Protein AF-A0A497T3Z6-F1 (afdb_monomer_lite)

Structure (mmCIF, N/CA/C/O backbone):
data_AF-A0A497T3Z6-F1
#
_entry.id   AF-A0A497T3Z6-F1
#
loop_
_atom_site.group_PDB
_atom_site.id
_atom_site.type_symbol
_atom_site.label_atom_id
_atom_site.label_alt_id
_atom_site.label_comp_id
_atom_site.label_asym_id
_atom_site.label_entity_id
_atom_site.label_seq_id
_atom_site.pdbx_PDB_ins_code
_atom_site.Cartn_x
_atom_site.Cartn_y
_atom_site.Cartn_z
_atom_site.occupancy
_atom_site.B_iso_or_equiv
_atom_site.auth_seq_id
_atom_site.auth_comp_id
_atom_site.auth_asym_id
_atom_site.auth_atom_id
_atom_site.pdbx_PDB_model_num
ATOM 1 N N . MET A 1 1 ? -15.812 16.121 23.282 1.00 60.91 1 MET A N 1
ATOM 2 C CA . MET A 1 1 ? -16.112 15.446 22.001 1.00 60.91 1 MET A CA 1
ATOM 3 C C . MET A 1 1 ? -17.119 14.336 22.270 1.00 60.91 1 MET A C 1
ATOM 5 O O . MET A 1 1 ? -16.911 13.581 23.216 1.00 60.91 1 MET A O 1
ATOM 9 N N . LYS A 1 2 ? -18.244 14.283 21.548 1.00 78.81 2 LYS A N 1
ATOM 10 C CA . LYS A 1 2 ? -19.300 13.286 21.793 1.00 78.81 2 LYS A CA 1
ATOM 11 C C . LYS A 1 2 ? -18.840 11.904 21.309 1.00 78.81 2 LYS A C 1
ATOM 13 O O . LYS A 1 2 ? -17.995 11.790 20.425 1.00 78.81 2 LYS A O 1
ATOM 18 N N . LYS A 1 3 ? -19.409 10.832 21.876 1.00 76.31 3 LYS A N 1
ATOM 19 C CA . LYS A 1 3 ? -19.101 9.438 21.485 1.00 76.31 3 LYS A CA 1
ATOM 20 C C . LYS A 1 3 ? -19.297 9.202 19.979 1.00 76.31 3 LYS A C 1
ATOM 22 O O . LYS A 1 3 ? -18.532 8.447 19.386 1.00 76.31 3 LYS A O 1
ATOM 27 N N . THR A 1 4 ? -20.281 9.871 19.383 1.00 80.00 4 THR A N 1
ATOM 28 C CA . THR A 1 4 ? -20.590 9.824 17.949 1.00 80.00 4 THR A CA 1
ATOM 29 C C . THR A 1 4 ? -19.485 10.465 17.104 1.00 80.00 4 THR A C 1
ATOM 31 O O . THR A 1 4 ? -19.036 9.857 16.139 1.00 80.00 4 THR A O 1
ATOM 34 N N . ASP A 1 5 ? -18.955 11.622 17.514 1.00 85.81 5 ASP A N 1
ATOM 35 C CA . ASP A 1 5 ? -17.855 12.317 16.821 1.00 85.81 5 ASP A CA 1
ATOM 36 C C . ASP A 1 5 ? -16.602 11.426 16.721 1.00 85.81 5 ASP A C 1
ATOM 38 O O . ASP A 1 5 ? -15.933 11.372 15.691 1.00 85.81 5 ASP A O 1
ATOM 42 N N . TRP A 1 6 ? -16.321 10.646 17.773 1.00 84.69 6 TRP A N 1
ATOM 43 C CA . TRP A 1 6 ? -15.207 9.691 17.792 1.00 84.69 6 TRP A CA 1
ATOM 44 C C . TRP A 1 6 ? -15.403 8.509 16.835 1.00 84.69 6 TRP A C 1
ATOM 46 O O . TRP A 1 6 ? -14.430 7.971 16.309 1.00 84.69 6 TRP A O 1
ATOM 56 N N . GLN A 1 7 ? -16.647 8.083 16.603 1.00 86.75 7 GLN A N 1
ATOM 57 C CA . GLN A 1 7 ? -16.948 7.034 15.625 1.00 86.75 7 GLN A CA 1
ATOM 58 C C . GLN A 1 7 ? -16.769 7.549 14.198 1.00 86.75 7 GLN A C 1
ATOM 60 O O . GLN A 1 7 ? -16.140 6.865 13.393 1.00 86.75 7 GLN A O 1
ATOM 65 N N . TYR A 1 8 ? -17.236 8.766 13.906 1.00 91.81 8 TYR A N 1
ATOM 66 C CA . TYR A 1 8 ? -17.022 9.389 12.599 1.00 91.81 8 TYR A CA 1
ATOM 67 C C . TYR A 1 8 ? -15.535 9.559 12.291 1.00 91.81 8 TYR A C 1
ATOM 69 O O . TYR A 1 8 ? -15.095 9.175 11.210 1.00 91.81 8 TYR A O 1
ATOM 77 N N . LEU A 1 9 ? -14.742 10.031 13.260 1.00 91.19 9 LEU A N 1
ATOM 78 C CA . LEU A 1 9 ? -13.296 10.169 13.085 1.00 91.19 9 LEU A CA 1
ATOM 79 C C . LEU A 1 9 ? -12.635 8.834 12.713 1.00 91.19 9 LEU A C 1
ATOM 81 O O . LEU A 1 9 ? -11.827 8.784 11.791 1.00 91.19 9 LEU A O 1
ATOM 85 N N . LYS A 1 10 ? -13.004 7.734 13.380 1.00 90.06 10 LYS A N 1
ATOM 86 C CA . LYS A 1 10 ? -12.466 6.400 13.065 1.00 90.06 10 LYS A CA 1
ATOM 87 C C . LYS A 1 10 ? -12.811 5.948 11.656 1.00 90.06 10 LYS A C 1
ATOM 89 O O . LYS A 1 10 ? -11.938 5.439 10.964 1.00 90.06 10 LYS A O 1
ATOM 94 N N . VAL A 1 11 ? -14.061 6.133 11.236 1.00 93.00 11 VAL A N 1
ATOM 95 C CA . VAL A 1 11 ? -14.496 5.772 9.880 1.00 93.00 11 VAL A CA 1
ATOM 96 C C . VAL A 1 11 ? -13.712 6.571 8.841 1.00 93.00 11 VAL A C 1
ATOM 98 O O . VAL A 1 11 ? -13.216 5.987 7.883 1.00 93.00 11 VAL A O 1
ATOM 101 N N . VAL A 1 12 ? -13.522 7.875 9.063 1.00 96.25 12 VAL A N 1
ATOM 102 C CA . VAL A 1 12 ? -12.708 8.726 8.182 1.00 96.25 12 VAL A CA 1
ATOM 103 C C . VAL A 1 12 ? -11.262 8.233 8.119 1.00 96.25 12 VAL A C 1
ATOM 105 O O . VAL A 1 12 ? -10.723 8.082 7.027 1.00 96.25 12 VAL A O 1
ATOM 108 N N . VAL A 1 13 ? -10.644 7.913 9.260 1.00 96.44 13 VAL A N 1
ATOM 109 C CA . VAL A 1 13 ? -9.273 7.376 9.294 1.00 96.44 13 VAL A CA 1
ATOM 110 C C . VAL A 1 13 ? -9.175 6.048 8.539 1.00 96.44 13 VAL A C 1
ATOM 112 O O . VAL A 1 13 ? -8.240 5.867 7.761 1.00 96.44 13 VAL A O 1
ATOM 115 N N . ILE A 1 14 ? -10.139 5.137 8.712 1.00 96.75 14 ILE A N 1
ATOM 116 C CA . ILE A 1 14 ? -10.176 3.863 7.979 1.00 96.75 14 ILE A CA 1
ATOM 117 C C . ILE A 1 14 ? -10.310 4.109 6.474 1.00 96.75 14 ILE A C 1
ATOM 119 O O . ILE A 1 14 ? -9.573 3.499 5.706 1.00 96.75 14 ILE A O 1
ATOM 123 N N . LEU A 1 15 ? -11.199 5.010 6.046 1.00 97.75 15 LEU A N 1
ATOM 124 C CA . LEU A 1 15 ? -11.374 5.351 4.631 1.00 97.75 15 LEU A CA 1
ATOM 125 C C . LEU A 1 15 ? -10.086 5.912 4.023 1.00 97.75 15 LEU A C 1
ATOM 127 O O . LEU A 1 15 ? -9.671 5.464 2.959 1.00 97.75 15 LEU A O 1
ATOM 131 N N . VAL A 1 16 ? -9.411 6.829 4.720 1.00 98.25 16 VAL A N 1
ATOM 132 C CA . VAL A 1 16 ? -8.115 7.367 4.283 1.00 98.25 16 VAL A CA 1
ATOM 133 C C . VAL A 1 16 ? -7.072 6.253 4.174 1.00 98.25 16 VAL A C 1
ATOM 135 O O . VAL A 1 16 ? -6.382 6.162 3.159 1.00 98.25 16 VAL A O 1
ATOM 138 N N . CYS A 1 17 ? -6.981 5.369 5.171 1.00 98.25 17 CYS A N 1
ATOM 139 C CA . CYS A 1 17 ? -6.051 4.241 5.128 1.00 98.25 17 CYS A CA 1
ATOM 140 C C . CYS A 1 17 ? -6.361 3.292 3.966 1.00 98.25 17 CYS A C 1
ATOM 142 O O . CYS A 1 17 ? -5.436 2.863 3.286 1.00 98.25 17 CYS A O 1
ATOM 144 N N . MET A 1 18 ? -7.635 3.001 3.694 1.00 98.06 18 MET A N 1
ATOM 145 C CA . MET A 1 18 ? -8.039 2.163 2.561 1.00 98.06 18 MET A CA 1
ATOM 146 C C . MET A 1 18 ? -7.669 2.796 1.218 1.00 98.06 18 MET A C 1
ATOM 148 O O . MET A 1 18 ? -7.135 2.109 0.351 1.00 98.06 18 MET A O 1
ATOM 152 N N . THR A 1 19 ? -7.869 4.105 1.053 1.00 98.31 19 THR A N 1
ATOM 153 C CA . THR A 1 19 ? -7.438 4.823 -0.156 1.00 98.31 19 THR A CA 1
ATOM 154 C C . THR A 1 19 ? -5.923 4.744 -0.341 1.00 98.31 19 THR A C 1
ATOM 156 O O . THR A 1 19 ? -5.454 4.457 -1.444 1.00 98.31 19 THR A O 1
ATOM 159 N N . ILE A 1 20 ? -5.143 4.945 0.729 1.00 98.44 20 ILE A N 1
ATOM 160 C CA . ILE A 1 20 ? -3.677 4.807 0.697 1.00 98.44 20 ILE A CA 1
ATOM 161 C C . ILE A 1 20 ? -3.275 3.369 0.354 1.00 98.44 20 ILE A C 1
ATOM 163 O O . ILE A 1 20 ? -2.371 3.174 -0.453 1.00 98.44 20 ILE A O 1
ATOM 167 N N . LEU A 1 21 ? -3.957 2.370 0.918 1.00 98.38 21 LEU A N 1
ATOM 168 C CA . LEU A 1 21 ? -3.693 0.957 0.660 1.00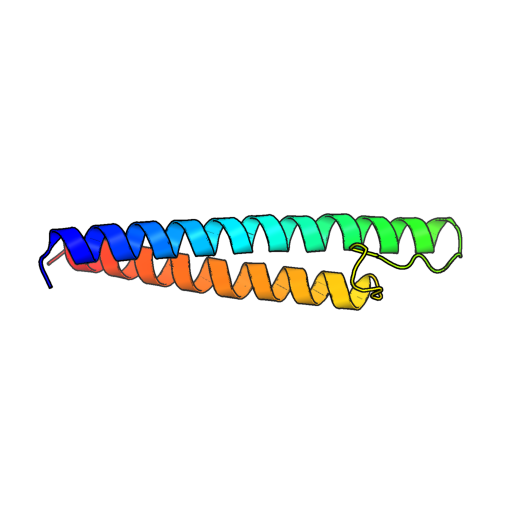 98.38 21 LEU A CA 1
ATOM 169 C C . LEU A 1 21 ? -3.902 0.622 -0.818 1.00 98.38 21 LEU A C 1
ATOM 171 O O . LEU A 1 21 ? -2.998 0.089 -1.455 1.00 98.38 21 LEU A O 1
ATOM 175 N N . VAL A 1 22 ? -5.055 0.990 -1.383 1.00 98.25 22 VAL A N 1
ATOM 176 C CA . VAL A 1 22 ? -5.367 0.763 -2.804 1.00 98.25 22 VAL A CA 1
ATOM 177 C C . VAL A 1 22 ? -4.380 1.506 -3.706 1.00 98.25 22 VAL A C 1
ATOM 179 O O . VAL A 1 22 ? -3.877 0.933 -4.669 1.00 98.25 22 VAL A O 1
ATOM 182 N N . THR A 1 23 ? -4.038 2.750 -3.364 1.00 97.44 23 THR A N 1
ATOM 183 C CA . THR A 1 23 ? -3.044 3.538 -4.110 1.00 97.44 23 THR A CA 1
ATOM 184 C C . THR A 1 23 ? -1.655 2.897 -4.050 1.00 97.44 23 THR A C 1
ATOM 186 O O . THR A 1 23 ? -0.940 2.878 -5.049 1.00 97.44 23 THR A O 1
ATOM 189 N N . GLY A 1 24 ? -1.275 2.336 -2.900 1.00 98.00 24 GLY A N 1
ATOM 190 C CA . GLY A 1 24 ? -0.016 1.620 -2.721 1.00 98.00 24 GLY A CA 1
ATOM 191 C C . GLY A 1 24 ? 0.050 0.337 -3.548 1.00 98.00 24 GLY A C 1
ATOM 192 O O . GLY A 1 24 ? 1.051 0.096 -4.218 1.00 98.00 24 GLY A O 1
ATOM 193 N N . VAL A 1 25 ? -1.034 -0.446 -3.574 1.00 98.44 25 VAL A N 1
ATOM 194 C CA . VAL A 1 25 ? -1.147 -1.642 -4.428 1.00 98.44 25 VAL A CA 1
ATOM 195 C C . VAL A 1 25 ? -1.069 -1.265 -5.907 1.00 98.44 25 VAL A C 1
ATOM 197 O O . VAL A 1 25 ? -0.323 -1.889 -6.655 1.00 98.44 25 VAL A O 1
ATOM 200 N N . TRP A 1 26 ? -1.764 -0.205 -6.322 1.00 97.44 26 TRP A N 1
ATOM 201 C CA . TRP A 1 26 ? -1.667 0.316 -7.685 1.00 97.44 26 TRP A CA 1
ATOM 202 C C . TRP A 1 26 ? -0.237 0.749 -8.038 1.00 97.44 26 TRP A C 1
ATOM 204 O O . TRP A 1 26 ? 0.266 0.407 -9.105 1.00 97.44 26 TRP A O 1
ATOM 214 N N . ALA A 1 27 ? 0.453 1.445 -7.128 1.00 96.75 27 ALA A N 1
ATOM 215 C CA . ALA A 1 27 ? 1.843 1.845 -7.328 1.00 96.75 27 ALA A CA 1
ATOM 216 C C . ALA A 1 27 ? 2.777 0.634 -7.483 1.00 96.75 27 ALA A C 1
ATOM 218 O O . ALA A 1 27 ? 3.700 0.686 -8.294 1.00 96.75 27 ALA A O 1
ATOM 219 N N . ILE A 1 28 ? 2.536 -0.457 -6.751 1.00 98.31 28 ILE A N 1
ATOM 220 C CA . ILE A 1 28 ? 3.269 -1.721 -6.907 1.00 98.31 28 ILE A CA 1
ATOM 221 C C . ILE A 1 28 ? 3.002 -2.333 -8.286 1.00 98.31 28 ILE A C 1
ATOM 223 O O . ILE A 1 28 ? 3.955 -2.671 -8.986 1.00 98.31 28 ILE A O 1
ATOM 227 N N . ASP A 1 29 ? 1.737 -2.428 -8.692 1.00 98.06 29 ASP A N 1
ATOM 228 C CA . ASP A 1 29 ? 1.305 -3.073 -9.936 1.00 98.06 29 ASP A CA 1
ATOM 229 C C . ASP A 1 29 ? 1.931 -2.434 -11.188 1.00 98.06 29 ASP A C 1
ATOM 231 O O . ASP A 1 29 ? 2.598 -3.105 -11.985 1.00 98.06 29 ASP A O 1
ATOM 235 N N . ILE A 1 30 ? 1.828 -1.106 -11.316 1.00 96.50 30 ILE A N 1
ATOM 236 C CA . ILE A 1 30 ? 2.429 -0.377 -12.444 1.00 96.50 30 ILE A CA 1
ATOM 237 C C . ILE A 1 30 ? 3.958 -0.477 -12.438 1.00 96.50 30 ILE A C 1
ATOM 239 O O . ILE A 1 30 ? 4.592 -0.515 -13.493 1.00 96.50 30 ILE A O 1
ATOM 243 N N . SER A 1 31 ? 4.564 -0.550 -11.250 1.00 97.19 31 SER A N 1
ATOM 244 C CA . SER A 1 31 ? 6.016 -0.606 -11.104 1.00 97.19 31 SER A CA 1
ATOM 245 C C . SER A 1 31 ? 6.583 -1.955 -11.484 1.00 97.19 31 SER A C 1
ATOM 247 O O . SER A 1 31 ? 7.560 -2.019 -12.229 1.00 97.19 31 SER A O 1
ATOM 249 N N . VAL A 1 32 ? 5.951 -3.035 -11.029 1.00 97.62 32 VAL A N 1
ATOM 250 C CA . VAL A 1 32 ? 6.311 -4.391 -11.443 1.00 97.62 32 VAL A CA 1
ATOM 251 C C . VAL A 1 32 ? 6.106 -4.546 -12.946 1.00 97.62 32 VAL A C 1
ATOM 253 O O . VAL A 1 32 ? 7.008 -5.031 -13.626 1.00 97.62 32 VAL A O 1
ATOM 256 N N . SER A 1 33 ? 4.991 -4.049 -13.487 1.00 96.62 33 SER A N 1
ATOM 257 C CA . SER A 1 33 ? 4.731 -4.059 -14.930 1.00 96.62 33 SER A CA 1
ATOM 258 C C . SER A 1 33 ? 5.835 -3.351 -15.727 1.00 96.62 33 SER A C 1
ATOM 260 O O . SER A 1 33 ? 6.343 -3.913 -16.698 1.00 96.62 33 SER A O 1
ATOM 262 N N . ALA A 1 34 ? 6.280 -2.168 -15.290 1.00 96.19 34 ALA A N 1
ATOM 263 C CA . ALA A 1 34 ? 7.370 -1.439 -15.942 1.00 96.19 34 ALA A CA 1
ATOM 264 C C . ALA A 1 34 ? 8.734 -2.140 -15.814 1.00 96.19 34 ALA A C 1
ATOM 266 O O . ALA A 1 34 ? 9.492 -2.168 -16.785 1.00 96.19 34 ALA A O 1
ATOM 267 N N . MET A 1 35 ? 9.049 -2.744 -14.662 1.00 96.75 35 MET A N 1
ATOM 268 C CA . MET A 1 35 ? 10.285 -3.525 -14.484 1.00 96.75 35 MET A CA 1
ATOM 269 C C . MET A 1 35 ? 10.307 -4.761 -15.389 1.00 96.75 35 MET A C 1
ATOM 271 O O . MET A 1 35 ? 11.314 -5.033 -16.042 1.00 96.75 35 MET A O 1
ATOM 275 N N . VAL A 1 36 ? 9.188 -5.485 -15.474 1.00 97.25 36 VAL A N 1
ATOM 276 C CA . VAL A 1 36 ? 9.054 -6.665 -16.338 1.00 97.25 36 VAL A CA 1
ATOM 277 C C . VAL A 1 36 ? 9.148 -6.274 -17.810 1.00 97.25 36 VAL A C 1
ATOM 279 O O . VAL A 1 36 ? 9.844 -6.942 -18.572 1.00 97.25 36 VAL A O 1
ATOM 282 N N . ALA A 1 37 ? 8.482 -5.195 -18.220 1.00 96.38 37 ALA A N 1
ATOM 283 C CA . ALA A 1 37 ? 8.570 -4.701 -19.588 1.00 96.38 37 ALA A CA 1
ATOM 284 C C . ALA A 1 37 ? 10.004 -4.266 -19.937 1.00 96.38 37 ALA A C 1
ATOM 286 O O . ALA A 1 37 ? 10.525 -4.717 -20.953 1.00 96.38 37 ALA A O 1
ATOM 287 N N . SER A 1 38 ? 10.681 -3.527 -19.047 1.00 95.88 38 SER A N 1
ATOM 288 C CA . SER A 1 38 ? 12.086 -3.121 -19.230 1.00 95.88 38 SER A CA 1
ATOM 289 C C . SER A 1 38 ? 13.015 -4.331 -19.378 1.00 95.88 38 SER A C 1
ATOM 291 O O . SER A 1 38 ? 13.894 -4.353 -20.233 1.00 95.88 38 SER A O 1
ATOM 293 N N . SER A 1 39 ? 12.788 -5.387 -18.588 1.00 95.31 39 SER A N 1
ATOM 294 C CA . SER A 1 39 ? 13.557 -6.633 -18.684 1.00 95.31 39 SER A CA 1
ATOM 295 C C . SER A 1 39 ? 13.329 -7.392 -19.996 1.00 95.31 39 SER A C 1
ATOM 297 O O . SER A 1 39 ? 14.194 -8.174 -20.384 1.00 95.31 39 SER A O 1
ATOM 299 N N . LYS A 1 40 ? 12.174 -7.221 -20.651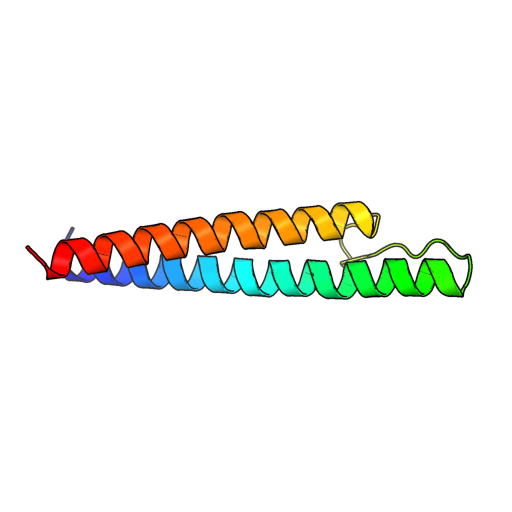 1.00 95.50 40 LYS A N 1
ATOM 300 C CA . LYS A 1 40 ? 11.837 -7.900 -21.912 1.00 95.50 40 LYS A CA 1
ATOM 301 C C . LYS A 1 40 ? 12.318 -7.132 -23.138 1.00 95.50 40 LYS A C 1
ATOM 303 O O . LYS A 1 40 ? 12.711 -7.758 -24.115 1.00 95.50 40 LYS A O 1
ATOM 308 N N . THR A 1 41 ? 12.253 -5.803 -23.104 1.00 93.62 41 THR A N 1
ATOM 309 C CA . THR A 1 41 ? 12.636 -4.947 -24.237 1.00 93.62 41 THR A CA 1
ATOM 310 C C . THR A 1 41 ? 14.100 -4.518 -24.186 1.00 93.62 41 THR A C 1
ATOM 312 O O . THR A 1 41 ? 14.658 -4.156 -25.215 1.00 93.62 41 THR A O 1
ATOM 315 N N . GLY A 1 42 ? 14.729 -4.553 -23.007 1.00 91.25 42 GLY A N 1
ATOM 316 C CA . GLY A 1 42 ? 16.062 -3.991 -22.776 1.00 91.25 42 GLY A CA 1
ATOM 317 C C . GLY A 1 42 ? 16.068 -2.463 -22.643 1.00 91.25 42 GLY A C 1
ATOM 318 O O . GLY A 1 42 ? 17.119 -1.878 -22.392 1.00 91.25 42 GLY A O 1
ATOM 319 N N . GLU A 1 43 ? 14.911 -1.811 -22.776 1.00 91.31 43 GLU A N 1
ATOM 320 C CA . GLU A 1 43 ? 14.769 -0.363 -22.626 1.00 91.31 43 GLU A CA 1
ATOM 321 C C . GLU A 1 43 ? 14.477 0.017 -21.174 1.00 91.31 43 GLU A C 1
ATOM 323 O O . GLU A 1 43 ? 13.761 -0.685 -20.460 1.00 91.31 43 GLU A O 1
ATOM 328 N N . GLN A 1 44 ? 14.990 1.165 -20.729 1.00 90.00 44 GLN A N 1
ATOM 329 C CA . GLN A 1 44 ? 14.634 1.700 -19.418 1.00 90.00 44 GLN A CA 1
ATOM 330 C C . GLN A 1 44 ? 13.282 2.410 -19.477 1.00 90.00 44 GLN A C 1
ATOM 332 O O . GLN A 1 44 ? 13.171 3.513 -20.010 1.00 90.00 44 GLN A O 1
ATOM 337 N N . ILE A 1 45 ? 12.260 1.802 -18.876 1.00 93.38 45 ILE A N 1
ATOM 338 C CA . ILE A 1 45 ? 10.933 2.408 -18.767 1.00 93.38 45 ILE A CA 1
ATOM 339 C C . ILE A 1 45 ? 10.864 3.252 -17.494 1.00 93.38 45 ILE A C 1
ATOM 341 O O . ILE A 1 45 ? 11.119 2.775 -16.387 1.00 93.38 45 ILE A O 1
ATOM 345 N N . ILE A 1 46 ? 10.483 4.518 -17.651 1.00 93.38 46 ILE A N 1
ATOM 346 C CA . ILE A 1 46 ? 10.274 5.464 -16.553 1.00 93.38 46 ILE A CA 1
ATOM 347 C C . ILE A 1 46 ? 8.774 5.580 -16.288 1.00 93.38 46 ILE A C 1
ATOM 349 O O . ILE A 1 46 ? 7.975 5.683 -17.217 1.00 93.38 46 ILE A O 1
ATOM 353 N N . LEU A 1 47 ? 8.384 5.592 -15.013 1.00 92.81 47 LEU A N 1
ATOM 354 C CA . LEU A 1 47 ? 7.001 5.847 -14.623 1.00 92.81 47 LEU A CA 1
ATOM 355 C C . LEU A 1 47 ? 6.775 7.342 -14.456 1.00 92.81 47 LEU A C 1
ATOM 357 O O . LEU A 1 47 ? 7.567 8.024 -13.800 1.00 92.81 47 LEU A O 1
ATOM 361 N N . THR A 1 48 ? 5.661 7.833 -14.994 1.00 89.81 48 THR A N 1
ATOM 362 C CA . THR A 1 48 ? 5.245 9.225 -14.839 1.00 89.81 48 THR A CA 1
ATOM 363 C C . THR A 1 48 ? 3.805 9.332 -14.359 1.00 89.81 48 THR A C 1
ATOM 365 O O . THR A 1 48 ? 2.930 8.598 -14.812 1.00 89.81 48 THR A O 1
ATOM 368 N N . SER A 1 49 ? 3.555 10.261 -13.437 1.00 79.69 49 SER A N 1
ATOM 369 C CA . SER A 1 49 ? 2.206 10.664 -13.017 1.00 79.69 49 SER A CA 1
ATOM 370 C C . SER A 1 49 ? 1.792 12.016 -13.611 1.00 79.69 49 SER A C 1
ATOM 372 O O . SER A 1 49 ? 0.913 12.682 -13.070 1.00 79.69 49 SER A O 1
ATOM 374 N N . GLY A 1 50 ? 2.496 12.484 -14.649 1.00 83.94 50 GLY A N 1
ATOM 375 C CA . GLY A 1 50 ? 2.370 13.831 -15.222 1.00 83.94 50 GLY A CA 1
ATOM 376 C C . GLY A 1 50 ? 3.102 14.920 -14.426 1.00 83.94 50 GLY A C 1
ATOM 377 O O . GLY A 1 50 ? 3.562 15.895 -15.006 1.00 83.94 50 GLY A O 1
ATOM 378 N N . TRP A 1 51 ? 3.271 14.726 -13.116 1.00 83.06 51 TRP A N 1
ATOM 379 C CA . TRP A 1 51 ? 3.939 15.675 -12.212 1.00 83.06 51 TRP A CA 1
ATOM 380 C C . TRP A 1 51 ? 5.339 15.228 -11.788 1.00 83.06 51 TRP A C 1
ATOM 382 O O . TRP A 1 51 ? 6.208 16.057 -11.529 1.00 83.06 51 TRP A O 1
ATOM 392 N N . TRP A 1 52 ? 5.568 13.915 -11.714 1.00 87.62 52 TRP A N 1
ATOM 393 C CA . TRP A 1 52 ? 6.859 13.341 -11.349 1.00 87.62 52 TRP A CA 1
ATOM 394 C C . TRP A 1 52 ? 7.218 12.198 -12.277 1.00 87.62 52 TRP A C 1
ATOM 396 O O . TRP A 1 52 ? 6.376 11.354 -12.574 1.00 87.62 52 TRP A O 1
ATOM 406 N N . ASN A 1 53 ? 8.497 12.148 -12.635 1.00 93.44 53 ASN A N 1
ATOM 407 C CA . ASN A 1 53 ? 9.124 11.014 -13.294 1.00 93.44 53 ASN A CA 1
ATOM 408 C C . ASN A 1 53 ? 9.945 10.255 -1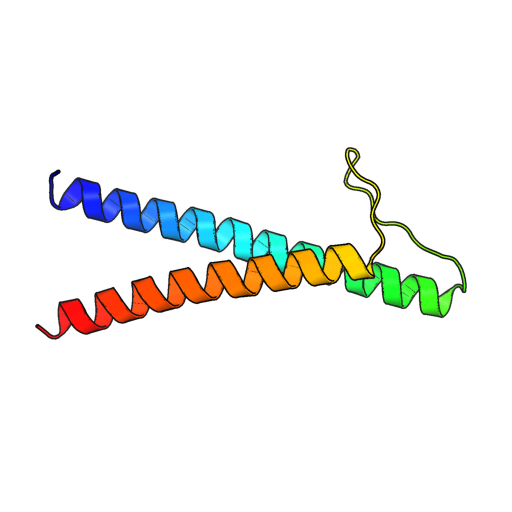2.254 1.00 93.44 53 ASN A C 1
ATOM 410 O O . ASN A 1 53 ? 10.724 10.864 -11.516 1.00 93.44 53 ASN A O 1
ATOM 414 N N . ARG A 1 54 ? 9.755 8.940 -12.156 1.00 92.38 54 ARG A N 1
ATOM 415 C CA . ARG A 1 54 ? 10.449 8.099 -11.174 1.00 92.38 54 ARG A CA 1
ATOM 416 C C . ARG A 1 54 ? 10.864 6.770 -11.776 1.00 92.38 54 ARG A C 1
ATOM 418 O O . ARG A 1 54 ? 10.205 6.239 -12.671 1.00 92.38 54 ARG A O 1
ATOM 425 N N . SER A 1 55 ? 11.946 6.215 -11.233 1.00 95.31 55 SER A N 1
ATOM 426 C CA . SER A 1 55 ? 12.320 4.841 -11.541 1.00 95.31 55 SER A CA 1
ATOM 427 C C . SER A 1 55 ? 11.237 3.880 -11.025 1.00 95.31 55 SER A C 1
ATOM 429 O O . SER A 1 55 ? 10.687 4.104 -9.937 1.00 95.31 55 SER A O 1
ATOM 431 N N . PRO A 1 56 ? 10.941 2.794 -11.761 1.00 96.12 56 PRO A N 1
ATOM 432 C CA . PRO A 1 56 ? 9.978 1.788 -11.321 1.00 96.12 56 PRO A CA 1
ATOM 433 C C . PRO A 1 56 ? 10.302 1.209 -9.941 1.00 96.12 56 PRO A C 1
ATOM 435 O O . PRO A 1 56 ? 9.415 1.046 -9.113 1.00 96.12 56 PRO A O 1
ATOM 438 N N . ILE A 1 57 ? 11.584 0.982 -9.648 1.00 96.88 57 ILE A N 1
ATOM 439 C CA . ILE A 1 57 ? 12.042 0.460 -8.351 1.00 96.88 57 ILE A CA 1
ATOM 440 C C . ILE A 1 57 ? 11.675 1.413 -7.208 1.00 96.88 57 ILE A C 1
ATOM 442 O O . ILE A 1 57 ? 11.168 0.985 -6.172 1.00 96.88 57 ILE A O 1
ATOM 446 N N . LEU A 1 58 ? 11.890 2.718 -7.388 1.00 96.25 58 LEU A N 1
ATOM 447 C CA . LEU A 1 58 ? 11.552 3.695 -6.358 1.00 96.25 58 LEU A CA 1
ATOM 448 C C . LEU A 1 58 ? 10.035 3.759 -6.132 1.00 96.25 58 LEU A C 1
ATOM 450 O O . LEU A 1 58 ? 9.582 3.753 -4.988 1.00 96.25 58 LEU A O 1
ATOM 454 N N . GLN A 1 59 ? 9.247 3.785 -7.211 1.00 96.56 59 GLN A N 1
ATOM 455 C CA . GLN A 1 59 ? 7.784 3.806 -7.131 1.00 96.56 59 GLN A CA 1
ATOM 456 C C . GLN A 1 59 ? 7.227 2.528 -6.478 1.00 96.56 59 GLN A C 1
ATOM 458 O O . GLN A 1 59 ? 6.297 2.613 -5.674 1.00 96.56 59 GLN A O 1
ATOM 463 N N . TYR A 1 60 ? 7.841 1.371 -6.739 1.00 97.94 60 TYR A N 1
ATOM 464 C CA . TYR A 1 60 ? 7.522 0.103 -6.085 1.00 97.94 60 TYR A CA 1
ATOM 465 C C . TYR A 1 60 ? 7.698 0.185 -4.562 1.00 97.94 60 TYR A C 1
ATOM 467 O O . TYR A 1 60 ? 6.781 -0.154 -3.814 1.00 97.94 60 TYR A O 1
ATOM 475 N N . HIS A 1 61 ? 8.839 0.696 -4.085 1.00 97.81 61 HIS A N 1
ATOM 476 C CA . HIS A 1 61 ? 9.085 0.841 -2.647 1.00 97.81 61 HIS A CA 1
ATOM 477 C C . HIS A 1 61 ? 8.142 1.849 -1.984 1.00 97.81 61 HIS A C 1
ATOM 479 O O . HIS A 1 61 ? 7.653 1.589 -0.887 1.00 97.81 61 HIS A O 1
ATOM 485 N N . ILE A 1 62 ? 7.826 2.959 -2.658 1.00 96.75 62 ILE A N 1
ATOM 486 C CA . ILE A 1 62 ? 6.805 3.905 -2.185 1.00 96.75 62 ILE A CA 1
ATOM 487 C C . ILE A 1 62 ? 5.458 3.189 -2.009 1.00 96.75 62 ILE A C 1
ATOM 489 O O . ILE A 1 62 ? 4.823 3.335 -0.964 1.00 96.75 62 ILE A O 1
ATOM 493 N N . GLY A 1 63 ? 5.053 2.376 -2.989 1.00 97.50 63 GLY A N 1
ATOM 494 C CA . GLY A 1 63 ? 3.836 1.571 -2.909 1.00 97.50 63 GLY A CA 1
ATOM 495 C C . GLY A 1 63 ? 3.844 0.595 -1.729 1.00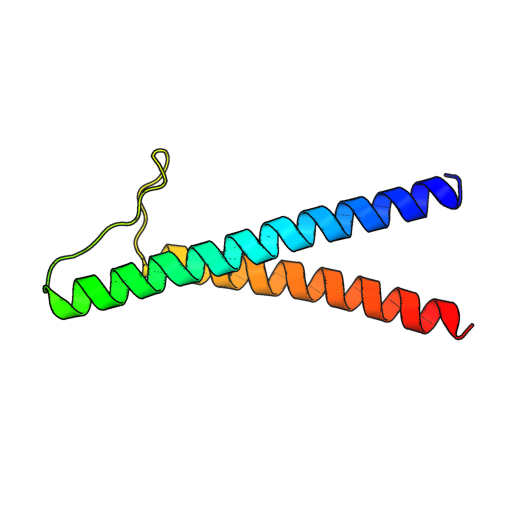 97.50 63 GLY A C 1
ATOM 496 O O . GLY A 1 63 ? 2.880 0.551 -0.964 1.00 97.50 63 GLY A O 1
ATOM 497 N N . LEU A 1 64 ? 4.954 -0.116 -1.506 1.00 98.56 64 LEU A N 1
ATOM 498 C CA . LEU A 1 64 ? 5.115 -1.003 -0.347 1.00 98.56 64 LEU A CA 1
ATOM 499 C C . LEU A 1 64 ? 4.969 -0.255 0.982 1.00 98.56 64 LEU A C 1
ATOM 501 O O . LEU A 1 64 ? 4.240 -0.710 1.862 1.00 98.56 64 LEU A O 1
ATOM 505 N N . TYR A 1 65 ? 5.608 0.908 1.133 1.00 98.44 65 TYR A N 1
ATOM 506 C CA . TYR A 1 65 ? 5.498 1.699 2.360 1.00 98.44 65 TYR A CA 1
ATOM 507 C C . TYR A 1 65 ? 4.071 2.197 2.608 1.00 98.44 65 TYR A C 1
ATOM 509 O O . TYR A 1 65 ? 3.606 2.166 3.748 1.00 98.44 65 TYR A O 1
ATOM 517 N N . MET A 1 66 ? 3.349 2.593 1.555 1.00 98.44 66 MET A N 1
ATOM 518 C CA . MET A 1 66 ? 1.929 2.952 1.650 1.00 98.44 66 MET A CA 1
ATOM 519 C C . MET A 1 66 ? 1.086 1.775 2.157 1.00 98.44 66 MET A C 1
ATOM 521 O O . MET A 1 66 ? 0.272 1.949 3.069 1.00 98.44 66 MET A O 1
ATOM 525 N N . VAL A 1 67 ? 1.305 0.568 1.623 1.00 98.56 67 VAL A N 1
ATOM 526 C CA . VAL A 1 67 ? 0.597 -0.649 2.053 1.00 98.56 67 VAL A CA 1
ATOM 527 C C . VAL A 1 67 ? 0.940 -1.011 3.499 1.00 98.56 67 VAL A C 1
ATOM 529 O O . VAL A 1 67 ? 0.036 -1.265 4.295 1.00 98.56 67 VAL A O 1
ATOM 532 N N . TYR A 1 68 ? 2.217 -0.996 3.88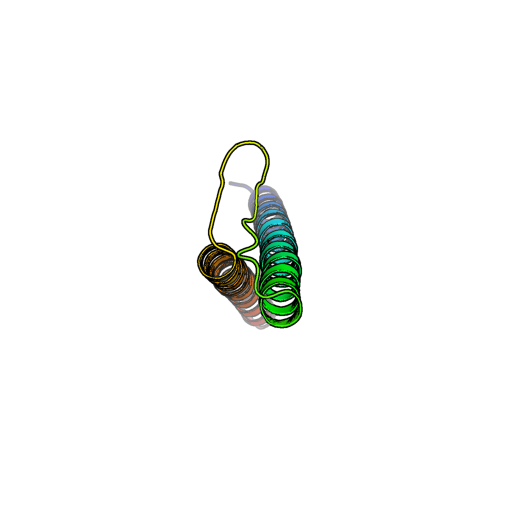6 1.00 98.50 68 TYR A N 1
ATOM 533 C CA . TYR A 1 68 ? 2.633 -1.330 5.252 1.00 98.50 68 TYR A CA 1
ATOM 534 C C . TYR A 1 68 ? 2.056 -0.362 6.283 1.00 98.50 68 TYR A C 1
ATOM 536 O O . TYR A 1 68 ? 1.516 -0.794 7.299 1.00 98.50 68 TYR A O 1
ATOM 544 N N . LEU A 1 69 ? 2.110 0.943 6.013 1.00 98.44 69 LEU A N 1
ATOM 545 C CA . LEU A 1 69 ? 1.619 1.944 6.954 1.00 98.44 69 LEU A CA 1
ATOM 546 C C . LEU A 1 69 ? 0.095 1.871 7.113 1.00 98.44 69 LEU A C 1
ATOM 548 O O . LEU A 1 69 ? -0.413 1.854 8.234 1.00 98.44 69 LEU A O 1
ATOM 552 N N . SER A 1 70 ? -0.637 1.800 6.000 1.00 98.25 70 SER A N 1
ATOM 553 C CA . SER A 1 70 ? -2.103 1.728 6.021 1.00 98.25 70 SER A CA 1
ATOM 554 C C . SER A 1 70 ? -2.612 0.443 6.677 1.00 98.25 70 SER A C 1
ATOM 556 O O . SER A 1 70 ? -3.499 0.502 7.531 1.00 98.25 70 SER A O 1
ATOM 558 N N . SER A 1 71 ? -2.022 -0.709 6.345 1.00 98.19 71 SER A N 1
ATOM 559 C CA . SER A 1 71 ? -2.386 -1.990 6.960 1.00 98.19 71 SER A CA 1
ATOM 560 C C . SER A 1 71 ? -2.080 -2.025 8.459 1.00 98.19 71 SER A C 1
ATOM 562 O O . SER A 1 71 ? -2.912 -2.507 9.231 1.00 98.19 71 SER A O 1
ATOM 564 N N . LEU A 1 72 ? -0.951 -1.454 8.898 1.00 98.19 72 LEU A N 1
ATOM 565 C CA . LEU A 1 72 ? -0.610 -1.347 10.316 1.00 98.19 72 LEU A CA 1
ATOM 566 C C . LEU A 1 72 ? -1.654 -0.528 11.085 1.00 98.19 72 LEU A C 1
ATOM 568 O O . LEU A 1 72 ? -2.150 -0.982 12.115 1.00 98.19 72 LEU A O 1
ATOM 572 N N . ILE A 1 73 ? -2.034 0.648 10.578 1.00 97.81 73 ILE A N 1
ATOM 573 C CA . ILE A 1 73 ? -3.030 1.512 11.233 1.00 97.81 73 ILE A CA 1
ATOM 574 C C . ILE A 1 73 ? -4.394 0.814 11.307 1.00 97.81 73 ILE A C 1
ATOM 576 O O . ILE A 1 73 ? -5.017 0.796 12.371 1.00 97.81 73 ILE A O 1
ATOM 580 N N . ILE A 1 74 ? -4.849 0.197 10.212 1.00 97.06 74 ILE A N 1
ATOM 581 C CA . ILE A 1 74 ? -6.117 -0.549 10.185 1.00 97.06 74 ILE A CA 1
ATOM 582 C C . ILE A 1 74 ? -6.082 -1.706 11.193 1.00 97.06 74 ILE A C 1
ATOM 584 O O . ILE A 1 74 ? -7.036 -1.881 11.953 1.00 97.06 74 ILE A O 1
ATOM 588 N N . SER A 1 75 ? -4.979 -2.458 11.252 1.00 97.25 75 SER A N 1
ATOM 589 C CA . SER A 1 75 ? -4.791 -3.563 12.200 1.00 97.2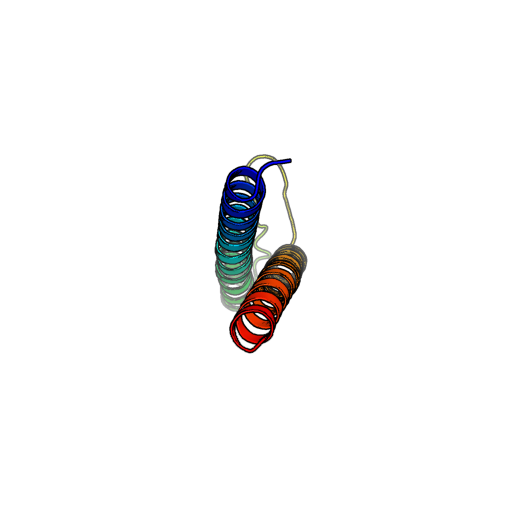5 75 SER A CA 1
ATOM 590 C C . SER A 1 75 ? -4.839 -3.094 13.658 1.00 97.25 75 SER A C 1
ATOM 592 O O . SER A 1 75 ? -5.511 -3.710 14.491 1.00 97.25 75 SER A O 1
ATOM 594 N N . LEU A 1 76 ? -4.204 -1.961 13.974 1.00 96.50 76 LEU A N 1
ATOM 595 C CA . LEU A 1 76 ? -4.244 -1.363 15.310 1.00 96.50 76 LEU A CA 1
ATOM 596 C C . LEU A 1 76 ? -5.665 -0.933 15.700 1.00 96.50 76 LEU A C 1
ATOM 598 O O . LEU A 1 76 ? -6.110 -1.234 16.809 1.00 96.50 76 LEU A O 1
ATOM 602 N N . ILE A 1 77 ? -6.401 -0.282 14.792 1.00 94.62 77 ILE A N 1
ATOM 603 C CA . ILE A 1 77 ? -7.798 0.117 15.032 1.00 94.62 77 ILE A CA 1
ATOM 604 C C . ILE A 1 77 ? -8.680 -1.120 15.241 1.00 94.62 77 ILE A C 1
ATOM 606 O O . ILE A 1 77 ? -9.458 -1.163 16.195 1.00 94.62 77 ILE A O 1
ATOM 610 N N . ALA A 1 78 ? -8.541 -2.140 14.393 1.00 93.94 78 ALA A N 1
ATOM 611 C CA . ALA A 1 78 ? -9.300 -3.381 14.507 1.00 93.94 78 ALA A CA 1
ATOM 612 C C . ALA A 1 78 ? -9.023 -4.090 15.841 1.00 93.94 78 ALA A C 1
ATOM 614 O O . ALA A 1 78 ? -9.957 -4.446 16.562 1.00 93.94 78 ALA A O 1
ATOM 615 N N . THR A 1 79 ? -7.748 -4.224 16.213 1.00 95.50 79 THR A N 1
ATOM 616 C CA . THR A 1 79 ? -7.325 -4.823 17.486 1.00 95.50 79 THR A CA 1
ATOM 617 C C . THR A 1 79 ? -7.895 -4.049 18.673 1.00 95.50 79 THR A C 1
ATOM 619 O O . THR A 1 79 ? -8.457 -4.648 19.591 1.00 95.50 79 THR A O 1
ATOM 622 N N . TYR A 1 80 ? -7.823 -2.714 18.640 1.00 92.56 80 TYR A N 1
ATOM 623 C CA . TYR A 1 80 ? -8.394 -1.858 19.677 1.00 92.56 80 TYR A CA 1
ATOM 624 C C . TYR A 1 80 ? -9.908 -2.061 19.830 1.00 92.56 80 TYR A C 1
ATOM 626 O O . TYR A 1 80 ? -10.395 -2.204 20.951 1.00 92.56 80 TYR A O 1
ATOM 634 N N . GLU A 1 81 ? -10.664 -2.115 18.730 1.00 90.88 81 GLU A N 1
ATOM 635 C CA . GLU A 1 81 ? -12.117 -2.325 18.785 1.00 90.88 81 GLU A CA 1
ATOM 636 C C . GLU A 1 81 ? -12.490 -3.720 19.298 1.00 90.88 81 GLU A C 1
ATOM 638 O O . GLU A 1 81 ? -13.432 -3.854 20.083 1.00 90.88 81 GLU A O 1
ATOM 643 N N . VAL A 1 82 ? -11.739 -4.757 18.914 1.00 93.00 82 VAL A N 1
ATOM 644 C CA . VAL A 1 82 ? -11.941 -6.120 19.426 1.00 93.00 82 VAL A CA 1
ATOM 645 C C . VAL A 1 82 ? -11.696 -6.175 20.935 1.00 93.00 82 VAL A C 1
ATOM 647 O O . VAL A 1 82 ? -12.522 -6.720 21.666 1.00 93.00 82 VAL A O 1
ATOM 650 N N . LEU A 1 83 ? -10.603 -5.579 21.422 1.00 94.00 83 LEU A N 1
ATOM 651 C CA . LEU A 1 83 ? -10.287 -5.536 22.853 1.00 94.00 83 LEU A CA 1
ATOM 652 C C . LEU A 1 83 ? -11.292 -4.694 23.643 1.00 94.00 83 LEU A C 1
ATOM 654 O O . LEU A 1 83 ? -11.657 -5.063 24.757 1.00 94.00 83 LEU A O 1
ATOM 658 N N . ARG A 1 84 ? -11.775 -3.588 23.066 1.00 88.38 84 ARG A N 1
ATOM 659 C CA . ARG A 1 84 ? -12.793 -2.736 23.686 1.00 88.38 84 ARG A CA 1
ATOM 660 C C . ARG A 1 84 ? -14.127 -3.456 23.849 1.00 88.38 84 ARG A C 1
ATOM 662 O O . ARG A 1 84 ? -14.751 -3.279 24.880 1.00 88.38 84 ARG A O 1
ATOM 669 N N . LYS A 1 85 ? -14.571 -4.240 22.860 1.00 81.25 85 LYS A N 1
ATOM 670 C CA . LYS A 1 85 ? -15.839 -4.992 22.943 1.00 81.25 85 LYS A CA 1
ATOM 671 C C . LYS A 1 85 ? -15.817 -6.126 23.974 1.00 81.25 85 LYS A C 1
ATOM 673 O O . LYS A 1 85 ? -16.882 -6.599 24.350 1.00 81.25 85 LYS A O 1
ATOM 678 N N . ARG A 1 86 ? -14.631 -6.597 24.379 1.00 73.00 86 ARG A N 1
ATOM 679 C CA . ARG A 1 86 ? -14.468 -7.652 25.396 1.00 73.00 86 ARG A CA 1
ATOM 680 C C . ARG A 1 86 ? -14.497 -7.132 26.839 1.00 73.00 86 ARG A C 1
ATOM 682 O O . ARG A 1 86 ? -14.593 -7.955 27.743 1.00 73.00 86 ARG A O 1
ATOM 689 N N . LYS A 1 87 ? -14.359 -5.820 27.050 1.00 56.09 87 LYS A N 1
ATOM 690 C CA . LYS A 1 87 ? -14.478 -5.159 28.358 1.00 56.09 87 LYS A CA 1
ATOM 691 C C . LYS A 1 87 ? -15.867 -4.559 28.514 1.00 56.09 87 LYS A C 1
ATOM 693 O O . LYS A 1 87 ? -16.360 -4.584 29.657 1.00 56.09 87 LYS A O 1
#

Sequence (87 aa):
MKKTDWQYLKVVVILVCMTILVTGVWAIDISVSAMVASSKTGEQIILTSGWWNRSPILQYHIGLYMVYLSSLIISLIATYEVLRKRK

Radius of gyration: 18.07 Å; chains: 1; bounding box: 37×24×53 Å

Foldseek 3Di:
DDPVVVVVVVVVLLVVLVVLQVVLVVLLVVLVVQVVVCVVPVDQDWDDPPVDTHGSVVSNVSSVVSNVVSVVVVVVSVVVVVVVVVD

pLDDT: mean 93.04, std 7.75, range [56.09, 98.56]

Secondary structure (DSSP, 8-state):
--HHHHHHHHHHHHHHHHHHHHHHHHHHHHHHHHHHHHHHHSS-PPEE-SS-EE-HHHHHHHHHHHHHHHHHHHHHHHHHHHHHHT-